Protein AF-A0A359CMW8-F1 (afdb_monomer)

Sequence (130 aa):
NGKYVGNGAVKLENGSKIQIGENVAVQITNTDSGYDSIMYEKKNGEWESASTSGYKKPNTENVHGELLNDVYTFSEACEKYGLENSTLRKRIEYEKGKENPELVEGIDYRKSGSIWLITKTAMERLYGNK

Radius of gyration: 23.57 Å; Cα contacts (8 Å, |Δi|>4): 110; chains: 1; bounding box: 55×43×47 Å

Secondary structure (DSSP, 8-state):
-EEEEETTEEEEPTT------TT-------TTT----EEEE-TTS-EEEE--TT-----TTTHHHHHHHTEEEHHHHHHHTT--TTHHHHHHHHHTT-SS-SS-BTTTEEEETTEEEEEHHHHHHHHTT-

Solvent-accessible surface area (backbone atoms only — not comparable to full-atom values): 8476 Å² total; per-residue (Å²): 94,64,47,78,72,56,97,92,41,67,49,68,44,90,92,50,80,88,86,79,72,86,97,70,89,86,87,60,76,40,90,90,76,75,54,62,59,49,74,47,73,45,98,86,72,48,78,45,69,56,53,77,88,76,81,72,74,74,64,70,90,56,43,78,70,47,61,61,74,42,43,32,44,52,63,59,47,17,63,75,70,75,47,59,81,59,52,66,58,53,47,52,62,69,33,60,87,50,96,78,47,95,65,46,81,82,77,30,30,49,75,57,88,94,44,46,38,34,28,45,68,49,50,42,74,77,57,60,91,116

Structure (mmCIF, N/CA/C/O backbone):
data_AF-A0A359CMW8-F1
#
_entry.id   AF-A0A359CMW8-F1
#
loop_
_atom_site.group_PDB
_atom_site.id
_atom_site.type_symbol
_atom_site.label_atom_id
_atom_site.label_alt_id
_atom_site.label_comp_id
_atom_site.label_asym_id
_atom_site.label_entity_id
_atom_site.label_seq_id
_atom_site.pdbx_PDB_ins_code
_atom_site.Cartn_x
_atom_site.Cartn_y
_atom_site.Cartn_z
_atom_site.occupancy
_atom_site.B_iso_or_equiv
_atom_site.auth_seq_id
_atom_site.auth_comp_id
_atom_site.auth_asym_id
_atom_site.auth_atom_id
_atom_site.pdbx_PDB_model_num
ATOM 1 N N . ASN A 1 1 ? 34.281 -1.789 -25.064 1.00 60.03 1 ASN A N 1
ATOM 2 C CA . ASN A 1 1 ? 34.557 -0.402 -25.487 1.00 60.03 1 ASN A CA 1
ATOM 3 C C . ASN A 1 1 ? 33.232 0.316 -25.610 1.00 60.03 1 ASN A C 1
ATOM 5 O O . ASN A 1 1 ? 32.352 -0.156 -26.316 1.00 60.03 1 ASN A O 1
ATOM 9 N N . GLY A 1 2 ? 33.037 1.377 -24.835 1.00 72.00 2 GLY A N 1
ATOM 10 C CA . GLY A 1 2 ? 31.792 2.136 -24.833 1.00 72.00 2 GLY A CA 1
ATOM 11 C C . GLY A 1 2 ? 32.074 3.622 -24.955 1.00 72.00 2 GLY A C 1
ATOM 12 O O . GLY A 1 2 ? 33.133 4.091 -24.538 1.00 72.00 2 GLY A O 1
ATOM 13 N N . LYS A 1 3 ? 31.128 4.361 -25.525 1.00 83.81 3 LYS A N 1
ATOM 14 C CA . LYS A 1 3 ? 31.180 5.817 -25.626 1.00 83.81 3 LYS A CA 1
ATOM 15 C C . LYS A 1 3 ? 30.224 6.417 -24.604 1.00 83.81 3 LYS A C 1
ATOM 17 O O . LYS A 1 3 ? 29.055 6.039 -24.558 1.00 83.81 3 LYS A O 1
ATOM 22 N N . TYR A 1 4 ? 30.705 7.356 -23.796 1.00 82.81 4 TYR A N 1
ATOM 23 C CA . TYR A 1 4 ? 29.838 8.145 -22.924 1.00 82.81 4 TYR A CA 1
ATOM 24 C C . TYR A 1 4 ? 28.870 8.986 -23.768 1.00 82.81 4 TYR A C 1
ATOM 26 O O . TYR A 1 4 ? 29.295 9.630 -24.731 1.00 82.81 4 TYR A O 1
ATOM 34 N N . VAL A 1 5 ? 27.580 8.963 -23.426 1.00 87.19 5 VAL A N 1
ATOM 35 C CA . VAL A 1 5 ? 26.515 9.636 -24.197 1.00 87.19 5 VAL A CA 1
ATOM 36 C C . VAL A 1 5 ? 25.764 10.711 -23.403 1.00 87.19 5 VAL A C 1
ATOM 38 O O . VAL A 1 5 ? 24.773 11.242 -23.893 1.00 87.19 5 VAL A O 1
ATOM 41 N N . GLY A 1 6 ? 26.254 11.089 -22.218 1.00 74.75 6 GLY A N 1
ATOM 42 C CA . GLY A 1 6 ? 25.594 12.068 -21.346 1.00 74.75 6 GLY A CA 1
ATOM 43 C C . GLY A 1 6 ? 24.636 11.422 -20.342 1.00 74.75 6 GLY A C 1
ATOM 44 O O . GLY A 1 6 ? 24.372 10.225 -20.413 1.00 74.75 6 GLY A O 1
ATOM 45 N N . ASN A 1 7 ? 24.144 12.208 -19.376 1.00 76.94 7 ASN A N 1
ATOM 46 C CA . ASN A 1 7 ? 23.211 11.771 -18.322 1.00 76.94 7 ASN A CA 1
ATOM 47 C C . ASN A 1 7 ? 23.648 10.506 -17.555 1.00 76.94 7 ASN A C 1
ATOM 49 O O . ASN A 1 7 ? 22.816 9.690 -17.174 1.00 76.94 7 ASN A O 1
ATOM 53 N N . GLY A 1 8 ? 24.957 10.310 -17.359 1.00 73.38 8 GLY A N 1
ATOM 54 C CA . GLY A 1 8 ? 25.471 9.116 -16.678 1.00 73.38 8 GLY A CA 1
ATOM 55 C C . GLY A 1 8 ? 25.370 7.821 -17.495 1.00 73.38 8 GLY A C 1
ATOM 56 O O . GLY A 1 8 ? 25.608 6.749 -16.949 1.00 73.38 8 GLY A O 1
ATOM 57 N N . ALA A 1 9 ? 25.050 7.893 -18.791 1.00 73.88 9 ALA A N 1
ATOM 58 C CA . ALA A 1 9 ? 24.877 6.726 -19.650 1.00 73.88 9 ALA A CA 1
ATOM 59 C C . ALA A 1 9 ? 26.093 6.465 -20.556 1.00 73.88 9 ALA A C 1
ATOM 61 O O . ALA A 1 9 ? 26.764 7.380 -21.050 1.00 73.88 9 ALA A O 1
ATOM 62 N N . VAL A 1 10 ? 26.349 5.182 -20.824 1.00 82.31 10 VAL A N 1
ATOM 63 C CA . VAL A 1 10 ? 27.392 4.708 -21.743 1.00 82.31 10 VAL A CA 1
ATOM 64 C C . VAL A 1 10 ? 26.750 3.823 -22.805 1.00 82.31 10 VAL A C 1
ATOM 66 O O . VAL A 1 10 ? 26.089 2.838 -22.488 1.00 82.31 10 VAL A O 1
ATOM 69 N N . LYS A 1 11 ? 26.976 4.151 -24.080 1.00 82.44 11 LYS A N 1
ATOM 70 C CA . LYS A 1 11 ? 26.595 3.298 -25.208 1.00 82.44 11 LYS A CA 1
ATOM 71 C C . LYS A 1 11 ? 27.713 2.300 -25.481 1.00 82.44 11 LYS A C 1
ATOM 73 O O . LYS A 1 11 ? 28.843 2.705 -25.747 1.00 82.44 11 LYS A O 1
ATOM 78 N N . LEU A 1 12 ? 27.400 1.011 -25.435 1.00 82.06 12 LEU A N 1
ATOM 79 C CA . LEU A 1 12 ? 28.363 -0.057 -25.697 1.00 82.06 12 LEU A CA 1
ATOM 80 C C . LEU A 1 12 ? 28.414 -0.405 -27.186 1.00 82.06 12 LEU A C 1
ATOM 82 O O . LEU A 1 12 ? 27.389 -0.429 -27.867 1.00 82.06 12 LEU A O 1
ATOM 86 N N . GLU A 1 13 ? 29.616 -0.675 -27.690 1.00 85.69 13 GLU A N 1
ATOM 87 C CA . GLU A 1 13 ? 29.807 -1.254 -29.021 1.00 85.69 13 GLU A CA 1
ATOM 88 C C . GLU A 1 13 ? 29.481 -2.751 -29.005 1.00 85.69 13 GLU A C 1
ATOM 90 O O . GLU A 1 13 ? 29.576 -3.404 -27.959 1.00 85.69 13 GLU A O 1
ATOM 95 N N . ASN A 1 14 ? 29.138 -3.305 -30.171 1.00 77.38 14 ASN A N 1
ATOM 96 C CA . ASN A 1 14 ? 28.875 -4.735 -30.311 1.00 77.38 14 ASN A CA 1
ATOM 97 C C . ASN A 1 14 ? 30.074 -5.570 -29.815 1.00 77.38 14 ASN A C 1
ATOM 99 O O . ASN A 1 14 ? 31.226 -5.234 -30.083 1.00 77.38 14 ASN A O 1
ATOM 103 N N . GLY A 1 15 ? 29.801 -6.644 -29.073 1.00 73.81 15 GLY A N 1
ATOM 104 C CA . GLY A 1 15 ? 30.830 -7.498 -28.468 1.00 73.81 15 GLY A CA 1
ATOM 105 C C . GLY A 1 15 ? 31.505 -6.923 -27.215 1.00 73.81 15 GLY A C 1
ATOM 106 O O . GLY A 1 15 ? 32.452 -7.520 -26.698 1.00 73.81 15 GLY A O 1
ATOM 107 N N . SER A 1 16 ? 31.041 -5.783 -26.697 1.00 78.56 16 SER A N 1
ATOM 108 C CA . SER A 1 16 ? 31.532 -5.250 -25.422 1.00 78.56 16 SER A CA 1
ATOM 109 C C . SER A 1 16 ? 31.192 -6.162 -24.244 1.00 78.56 16 SER A C 1
ATOM 111 O O . SER A 1 16 ? 30.128 -6.769 -24.194 1.00 78.56 16 SER A O 1
ATOM 113 N N . LYS A 1 17 ? 32.095 -6.205 -23.260 1.00 75.06 17 LYS A N 1
ATOM 114 C CA . LYS A 1 17 ? 31.932 -6.952 -22.008 1.00 75.06 17 LYS A CA 1
ATOM 115 C C . LYS A 1 17 ? 31.791 -5.982 -20.837 1.00 75.06 17 LYS A C 1
ATOM 117 O O . LYS A 1 17 ? 32.512 -4.985 -20.788 1.00 75.06 17 LYS A O 1
ATOM 122 N N . ILE A 1 18 ? 30.892 -6.293 -19.907 1.00 79.06 18 ILE A N 1
ATOM 123 C CA . ILE A 1 18 ? 30.749 -5.604 -18.619 1.00 79.06 18 ILE A CA 1
ATOM 124 C C . ILE A 1 18 ? 31.208 -6.582 -17.538 1.00 79.06 18 ILE A C 1
ATOM 126 O O . ILE A 1 18 ? 30.733 -7.715 -17.497 1.00 79.06 18 ILE A O 1
ATOM 130 N N . GLN A 1 19 ? 32.141 -6.156 -16.689 1.00 76.12 19 GLN A N 1
ATOM 131 C CA . GLN A 1 19 ? 32.598 -6.926 -15.535 1.00 76.12 19 GLN A CA 1
ATOM 132 C C . GLN A 1 19 ? 32.097 -6.258 -14.259 1.00 76.12 19 GLN A C 1
ATOM 134 O O . GLN A 1 19 ? 32.103 -5.032 -14.154 1.00 76.12 19 GLN A O 1
ATOM 139 N N . ILE A 1 20 ? 31.658 -7.071 -13.305 1.00 78.94 20 ILE A N 1
ATOM 140 C CA . ILE A 1 20 ? 31.043 -6.617 -12.061 1.00 78.94 20 ILE A CA 1
ATOM 141 C C . ILE A 1 20 ? 31.787 -7.270 -10.896 1.00 78.94 20 ILE A C 1
ATOM 143 O O . ILE A 1 20 ? 32.258 -8.401 -11.021 1.00 78.94 20 ILE A O 1
ATOM 147 N N . GLY A 1 21 ? 31.961 -6.520 -9.808 1.00 71.12 21 GLY A N 1
ATOM 148 C CA . GLY A 1 21 ? 32.634 -6.990 -8.600 1.00 71.12 21 GLY A CA 1
ATOM 149 C C . GLY A 1 21 ? 31.773 -7.925 -7.749 1.00 71.12 21 GLY A C 1
ATOM 150 O O . GLY A 1 21 ? 30.632 -8.243 -8.083 1.00 71.12 21 GLY A O 1
ATOM 151 N N . GLU A 1 22 ? 32.330 -8.344 -6.618 1.00 77.50 22 GLU A N 1
ATOM 152 C CA . GLU A 1 22 ? 31.611 -9.135 -5.620 1.00 77.50 22 GLU A CA 1
ATOM 153 C C . GLU A 1 22 ? 30.523 -8.289 -4.929 1.00 77.50 22 GLU A C 1
ATOM 155 O O . GLU A 1 22 ? 30.702 -7.090 -4.718 1.00 77.50 22 GLU A O 1
ATOM 160 N N . ASN A 1 23 ? 29.400 -8.917 -4.558 1.00 66.88 23 ASN A N 1
ATOM 161 C CA . ASN A 1 23 ? 28.276 -8.296 -3.834 1.00 66.88 23 ASN A CA 1
ATOM 162 C C . ASN A 1 23 ? 27.551 -7.143 -4.562 1.00 66.88 23 ASN A C 1
ATOM 164 O O . ASN A 1 23 ? 27.092 -6.196 -3.926 1.00 66.88 23 ASN A O 1
ATOM 168 N N . VAL A 1 24 ? 27.400 -7.225 -5.886 1.00 64.50 24 VAL A N 1
ATOM 169 C CA . VAL A 1 24 ? 26.634 -6.248 -6.679 1.00 64.50 24 VAL A CA 1
ATOM 170 C C . VAL A 1 24 ? 25.347 -6.876 -7.218 1.00 64.50 24 VAL A C 1
ATOM 172 O O . VAL A 1 24 ? 25.378 -7.960 -7.798 1.00 64.50 24 VAL A O 1
ATOM 175 N N . ALA A 1 25 ? 24.221 -6.173 -7.072 1.00 57.38 25 ALA A N 1
ATOM 176 C CA . ALA A 1 25 ? 22.949 -6.525 -7.701 1.00 57.38 25 ALA A CA 1
ATOM 177 C C . ALA A 1 25 ? 22.767 -5.758 -9.020 1.00 57.38 25 ALA A C 1
ATOM 179 O O . ALA A 1 25 ? 23.094 -4.575 -9.106 1.00 57.38 25 ALA A O 1
ATOM 180 N N . VAL A 1 26 ? 22.234 -6.429 -10.044 1.00 67.62 26 VAL A N 1
ATOM 181 C CA . VAL A 1 26 ? 22.010 -5.852 -11.377 1.00 67.62 26 VAL A CA 1
ATOM 182 C C . VAL A 1 26 ? 20.548 -6.022 -11.757 1.00 67.62 26 VAL A C 1
ATOM 184 O O . VAL A 1 26 ? 20.049 -7.144 -11.793 1.00 67.62 26 VAL A O 1
ATOM 187 N N . GLN A 1 27 ? 19.886 -4.912 -12.077 1.00 63.44 27 GLN A N 1
ATOM 188 C CA . GLN A 1 27 ? 18.553 -4.894 -12.672 1.00 63.44 27 GLN A CA 1
ATOM 189 C C . GLN A 1 27 ? 18.662 -4.363 -14.102 1.00 63.44 27 GLN A C 1
ATOM 191 O O . GLN A 1 27 ? 19.314 -3.348 -14.348 1.00 63.44 27 GLN A O 1
ATOM 196 N N . ILE A 1 28 ? 18.037 -5.061 -15.047 1.00 69.12 28 ILE A N 1
ATOM 197 C CA . ILE A 1 28 ? 17.926 -4.633 -16.441 1.00 69.12 28 ILE A CA 1
ATOM 198 C C . ILE A 1 28 ? 16.440 -4.482 -16.723 1.00 69.12 28 ILE A C 1
ATOM 200 O O . ILE A 1 28 ? 15.731 -5.483 -16.727 1.00 69.12 28 ILE A O 1
ATOM 204 N N . THR A 1 29 ? 15.996 -3.250 -16.964 1.00 56.69 29 THR A N 1
ATOM 205 C CA . THR A 1 29 ? 14.587 -2.934 -17.216 1.00 56.69 29 THR A CA 1
ATOM 206 C C . THR A 1 29 ? 14.390 -2.458 -18.639 1.00 56.69 29 THR A C 1
ATOM 208 O O . THR A 1 29 ? 15.025 -1.502 -19.087 1.00 56.69 29 THR A O 1
ATOM 211 N N . ASN A 1 30 ? 13.486 -3.120 -19.357 1.00 57.84 30 ASN A N 1
ATOM 212 C CA . ASN A 1 30 ? 13.012 -2.636 -20.642 1.00 57.84 30 ASN A CA 1
ATOM 213 C C . ASN A 1 30 ? 11.838 -1.667 -20.416 1.00 57.84 30 ASN A C 1
ATOM 215 O O . ASN A 1 30 ? 10.744 -2.094 -20.046 1.00 57.84 30 ASN A O 1
ATOM 219 N N . THR A 1 31 ? 12.058 -0.371 -20.654 1.00 56.03 31 THR A N 1
ATOM 220 C CA . THR A 1 31 ? 11.062 0.693 -20.425 1.00 56.03 31 THR A CA 1
ATOM 221 C C . THR A 1 31 ? 9.830 0.600 -21.323 1.00 56.03 31 THR A C 1
ATOM 223 O O . THR A 1 31 ? 8.792 1.148 -20.964 1.00 56.03 31 THR A O 1
ATOM 226 N N . ASP A 1 32 ? 9.920 -0.108 -22.452 1.00 51.56 32 ASP A N 1
ATOM 227 C CA . ASP A 1 32 ? 8.840 -0.176 -23.443 1.00 51.56 32 ASP A CA 1
ATOM 228 C C . ASP A 1 32 ? 7.943 -1.405 -23.247 1.00 51.56 32 ASP A C 1
ATOM 230 O O . ASP A 1 32 ? 6.788 -1.410 -23.668 1.00 51.56 32 ASP A O 1
ATOM 234 N N . SER A 1 33 ? 8.461 -2.460 -22.609 1.00 51.38 33 SER A N 1
ATOM 235 C CA . SER A 1 33 ? 7.743 -3.732 -22.448 1.00 51.38 33 SER A CA 1
ATOM 236 C C . SER A 1 33 ? 7.517 -4.152 -20.993 1.00 51.38 33 SER A C 1
ATOM 238 O O . SER A 1 33 ? 6.710 -5.047 -20.745 1.00 51.38 33 SER A O 1
ATOM 240 N N . GLY A 1 34 ? 8.189 -3.509 -20.030 1.00 48.22 34 GLY A N 1
ATOM 241 C CA . GLY A 1 34 ? 8.064 -3.817 -18.602 1.00 48.22 34 GLY A CA 1
ATOM 242 C C . GLY A 1 34 ? 8.625 -5.185 -18.199 1.00 48.22 34 GLY A C 1
ATOM 243 O O . GLY A 1 34 ? 8.344 -5.651 -17.098 1.00 48.22 34 GLY A O 1
ATOM 244 N N . TYR A 1 35 ? 9.382 -5.848 -19.081 1.00 50.00 35 TYR A N 1
ATOM 245 C CA . TYR A 1 35 ? 10.028 -7.125 -18.784 1.00 50.00 35 TYR A CA 1
ATOM 246 C C . TYR A 1 35 ? 11.468 -6.903 -18.313 1.00 50.00 35 TYR A C 1
ATOM 248 O O . TYR A 1 35 ? 12.305 -6.381 -19.054 1.00 50.00 35 TYR A O 1
ATOM 256 N N . ASP A 1 36 ? 11.751 -7.362 -17.095 1.00 53.25 36 ASP A N 1
ATOM 257 C CA . ASP A 1 36 ? 13.097 -7.475 -16.539 1.00 53.25 36 ASP A CA 1
ATOM 258 C C . ASP A 1 36 ? 13.600 -8.900 -16.820 1.00 53.25 36 ASP A C 1
ATOM 260 O O . ASP A 1 36 ? 1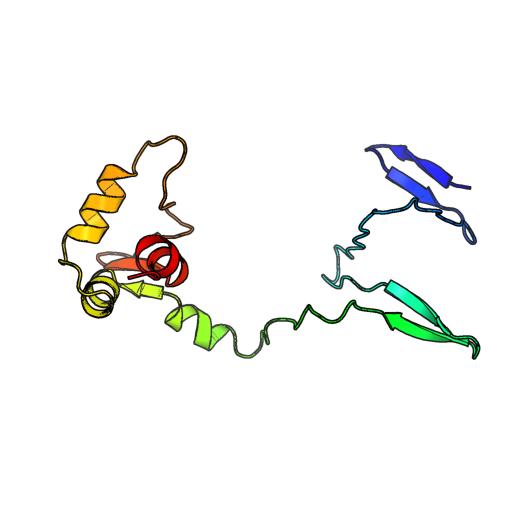3.238 -9.859 -16.135 1.00 53.25 36 ASP A O 1
ATOM 264 N N . SER A 1 37 ? 14.358 -9.101 -17.898 1.00 57.75 37 SER A N 1
ATOM 265 C CA . SER A 1 37 ? 14.863 -10.431 -18.271 1.00 57.75 37 SER A CA 1
ATOM 266 C C . SER A 1 37 ? 16.299 -10.348 -18.759 1.00 57.75 37 SER A C 1
ATOM 268 O O . SER A 1 37 ? 16.624 -9.528 -19.618 1.00 57.75 37 SER A O 1
ATOM 270 N N . ILE A 1 38 ? 17.159 -11.227 -18.241 1.00 63.16 38 ILE A N 1
ATOM 271 C CA . ILE A 1 38 ? 18.502 -11.421 -18.786 1.00 63.16 38 ILE A CA 1
ATOM 272 C C . ILE A 1 38 ? 18.401 -12.506 -19.855 1.00 63.16 38 ILE A C 1
ATOM 274 O O . ILE A 1 38 ? 18.183 -13.675 -19.538 1.00 63.16 38 ILE A O 1
ATOM 278 N N . MET A 1 39 ? 18.543 -12.116 -21.120 1.00 60.12 39 MET A N 1
ATOM 279 C CA . MET A 1 39 ? 18.669 -13.057 -22.235 1.00 60.12 39 MET A CA 1
ATOM 280 C C . MET A 1 39 ? 20.120 -13.533 -22.328 1.00 60.12 39 MET A C 1
ATOM 282 O O . MET A 1 39 ? 21.040 -12.714 -22.313 1.00 60.12 39 MET A O 1
ATOM 286 N N . TYR A 1 40 ? 20.333 -14.837 -22.457 1.00 63.84 40 TYR A N 1
ATOM 287 C CA . TYR A 1 40 ? 21.635 -15.425 -22.748 1.00 63.84 40 TYR A CA 1
ATOM 288 C C . TYR A 1 40 ? 21.518 -16.488 -23.839 1.00 63.84 40 TYR A C 1
ATOM 290 O O . TYR A 1 40 ? 20.492 -17.146 -23.998 1.00 63.84 40 TYR A O 1
ATOM 298 N N . GLU A 1 41 ? 22.589 -16.648 -24.606 1.00 52.28 41 GLU A N 1
ATOM 299 C CA . GLU A 1 41 ? 22.702 -17.691 -25.619 1.00 52.28 41 GLU A CA 1
ATOM 300 C C . GLU A 1 41 ? 23.281 -18.961 -24.979 1.00 52.28 41 GLU A C 1
ATOM 302 O O . GLU A 1 41 ? 24.303 -18.936 -24.283 1.00 52.28 41 GLU A O 1
ATOM 307 N N . LYS A 1 42 ? 22.606 -20.088 -25.189 1.00 66.19 42 LYS A N 1
ATOM 308 C CA . LYS A 1 42 ? 23.059 -21.417 -24.782 1.00 66.19 42 LYS A CA 1
ATOM 309 C C . LYS A 1 42 ? 24.207 -21.892 -25.671 1.00 66.19 42 LYS A C 1
ATOM 311 O O . LYS A 1 42 ? 24.393 -21.450 -26.797 1.00 66.19 42 LYS A O 1
ATOM 316 N N . LYS A 1 43 ? 24.929 -22.919 -25.207 1.00 69.69 43 LYS A N 1
ATOM 317 C CA . LYS A 1 43 ? 26.004 -23.573 -25.983 1.00 69.69 43 LYS A CA 1
ATOM 318 C C . LYS A 1 43 ? 25.548 -24.157 -27.330 1.00 69.69 43 LYS A C 1
ATOM 320 O O . LYS A 1 43 ? 26.393 -24.396 -28.183 1.00 69.69 43 LYS A O 1
ATOM 325 N N . ASN A 1 44 ? 24.254 -24.421 -27.504 1.00 70.31 44 ASN A N 1
ATOM 326 C CA . ASN A 1 44 ? 23.663 -24.911 -28.752 1.00 70.31 44 ASN A CA 1
ATOM 327 C C . ASN A 1 44 ? 23.174 -23.780 -29.683 1.00 70.31 44 ASN A C 1
ATOM 329 O O . ASN A 1 44 ? 22.578 -24.083 -30.711 1.00 70.31 44 ASN A O 1
ATOM 333 N N . GLY A 1 45 ? 23.413 -22.508 -29.338 1.00 67.50 45 GLY A N 1
ATOM 334 C CA . GLY A 1 45 ? 22.981 -21.345 -30.122 1.00 67.50 45 GLY A CA 1
ATOM 335 C C . GLY A 1 45 ? 21.520 -20.936 -29.908 1.00 67.50 45 GLY A C 1
ATOM 336 O O . GLY A 1 45 ? 21.029 -20.021 -30.564 1.00 67.50 45 GLY A O 1
ATOM 337 N N . GLU A 1 46 ? 20.795 -21.602 -29.005 1.00 58.50 46 GLU A N 1
ATOM 338 C CA . GLU A 1 46 ? 19.434 -21.204 -28.643 1.00 58.50 46 GLU A CA 1
ATOM 339 C C . GLU A 1 46 ? 19.450 -20.071 -27.615 1.00 58.50 46 GLU A C 1
ATOM 341 O O . GLU A 1 46 ? 20.254 -20.061 -26.682 1.00 58.50 46 GLU A O 1
ATOM 346 N N . TRP A 1 47 ? 18.514 -19.136 -27.741 1.00 59.69 47 TRP A N 1
ATOM 347 C CA . TRP A 1 47 ? 18.331 -18.061 -26.771 1.00 59.69 47 TRP A CA 1
ATOM 348 C C . TRP A 1 47 ? 17.455 -18.526 -25.605 1.00 59.69 47 TRP A C 1
ATOM 350 O O . TRP A 1 47 ? 16.392 -19.109 -25.812 1.00 59.69 47 TRP A O 1
ATOM 360 N N . GLU A 1 48 ? 17.873 -18.235 -24.376 1.00 54.09 48 GLU A N 1
ATOM 361 C CA . GLU A 1 48 ? 17.104 -18.484 -23.156 1.00 54.09 48 GLU A CA 1
ATOM 362 C C . GLU A 1 48 ? 17.103 -17.243 -22.263 1.00 54.09 48 GLU A C 1
ATOM 364 O O . GLU A 1 48 ? 18.060 -16.473 -22.222 1.00 54.09 48 GLU A O 1
ATOM 369 N N . SER A 1 49 ? 16.005 -17.033 -21.544 1.00 57.19 49 SER A N 1
ATOM 370 C CA . SER A 1 49 ? 15.905 -15.992 -20.529 1.00 57.19 49 SER A CA 1
ATOM 371 C C . SER A 1 49 ? 16.126 -16.588 -19.140 1.00 57.19 49 SER A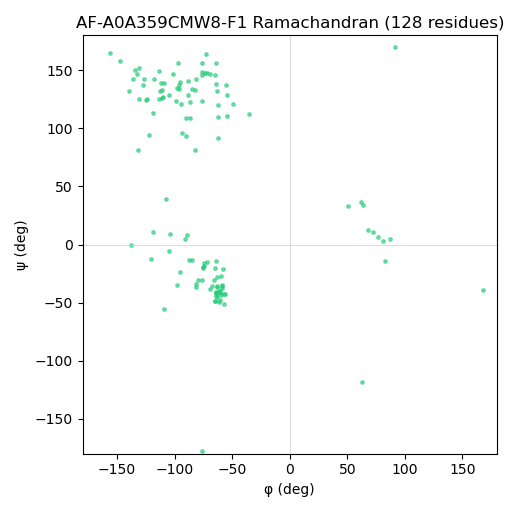 C 1
ATOM 373 O O . SER A 1 49 ? 15.352 -17.447 -18.715 1.00 57.19 49 SER A O 1
ATOM 375 N N . ALA A 1 50 ? 17.101 -16.075 -18.391 1.00 57.28 50 ALA A N 1
ATOM 376 C CA . ALA A 1 50 ? 17.108 -16.201 -16.937 1.00 57.28 50 ALA A CA 1
ATOM 377 C C . ALA A 1 50 ? 16.374 -14.986 -16.371 1.00 57.28 50 ALA A C 1
ATOM 379 O O . ALA A 1 50 ? 16.958 -13.926 -16.146 1.00 57.28 50 ALA A O 1
ATOM 380 N N . SER A 1 51 ? 15.075 -15.136 -16.128 1.00 55.38 51 SER A N 1
ATOM 381 C CA . SER A 1 51 ? 14.446 -14.372 -15.057 1.00 55.38 51 SER A CA 1
ATOM 382 C C . SER A 1 51 ? 14.853 -15.048 -13.753 1.00 55.38 51 SER A C 1
ATOM 384 O O . SER A 1 51 ? 14.595 -16.245 -13.591 1.00 55.38 51 SER A O 1
ATOM 386 N N . THR A 1 52 ? 15.471 -14.334 -12.814 1.00 46.53 52 THR A N 1
ATOM 387 C CA . THR A 1 52 ? 15.492 -14.806 -11.429 1.00 46.53 52 THR A CA 1
ATOM 388 C C . THR A 1 52 ? 14.042 -15.047 -11.025 1.00 46.53 52 THR A C 1
ATOM 390 O O . THR A 1 52 ? 13.227 -14.130 -10.964 1.00 46.53 52 THR A O 1
ATOM 393 N N . SER A 1 53 ? 13.714 -16.327 -10.857 1.00 50.59 53 SER A N 1
ATOM 394 C CA . SER A 1 53 ? 12.465 -16.834 -10.308 1.00 50.59 53 SER A CA 1
ATOM 395 C C . SER A 1 53 ? 11.958 -15.910 -9.197 1.00 50.59 53 SER A C 1
ATOM 397 O O . SER A 1 53 ? 12.579 -15.824 -8.141 1.00 50.59 53 SER A O 1
ATOM 399 N N . GLY A 1 54 ? 10.839 -15.220 -9.431 1.00 43.81 54 GLY A N 1
ATOM 400 C CA . GLY A 1 54 ? 10.202 -14.391 -8.407 1.00 43.81 54 GLY A CA 1
ATOM 401 C C . GLY A 1 54 ? 9.111 -13.459 -8.922 1.00 43.81 54 GLY A C 1
ATOM 402 O O . GLY A 1 54 ? 8.065 -13.348 -8.288 1.00 43.81 54 GLY A O 1
ATOM 403 N N . TYR A 1 55 ? 9.283 -12.852 -10.097 1.00 42.12 55 TYR A N 1
ATOM 404 C CA . TYR A 1 55 ? 8.240 -11.996 -10.665 1.00 42.12 55 TYR A CA 1
ATOM 405 C C . TYR A 1 55 ? 7.179 -12.834 -11.380 1.00 42.12 55 TYR A C 1
ATOM 407 O O . TYR A 1 55 ? 7.159 -12.976 -12.601 1.00 42.12 55 TYR A O 1
ATOM 415 N N . LYS A 1 56 ? 6.247 -13.382 -10.593 1.00 45.72 56 LYS A N 1
ATOM 416 C CA . LYS A 1 56 ? 4.906 -13.670 -11.102 1.00 45.72 56 LYS A CA 1
ATOM 417 C C . LYS A 1 56 ? 4.309 -12.326 -11.506 1.00 45.72 56 LYS A C 1
ATOM 419 O O . LYS A 1 56 ? 4.004 -11.514 -10.635 1.00 45.72 56 LYS A O 1
ATOM 424 N N . LYS A 1 57 ? 4.146 -12.078 -12.807 1.00 45.09 57 LYS A N 1
ATOM 425 C CA . LYS A 1 57 ? 3.251 -11.015 -13.276 1.00 45.09 57 LYS A CA 1
ATOM 426 C C . LYS A 1 57 ? 1.917 -11.227 -12.537 1.00 45.09 57 LYS A C 1
ATOM 428 O O . LYS A 1 57 ? 1.387 -12.339 -12.639 1.00 45.09 57 LYS A O 1
ATOM 433 N N . PRO A 1 58 ? 1.399 -10.258 -11.755 1.00 46.84 58 PRO A N 1
ATOM 434 C CA . PRO A 1 58 ? 0.051 -10.384 -11.227 1.00 46.84 58 PRO A CA 1
ATOM 435 C C . PRO A 1 58 ? -0.843 -10.631 -12.435 1.00 46.84 58 PRO A C 1
ATOM 437 O O . PRO A 1 58 ? -0.702 -9.950 -13.452 1.00 46.84 58 PRO A O 1
ATOM 440 N N . ASN A 1 59 ? -1.659 -11.675 -12.375 1.00 48.16 59 ASN A N 1
ATOM 441 C CA . ASN A 1 59 ? -2.494 -12.088 -13.487 1.00 48.16 59 ASN A CA 1
ATOM 442 C C . ASN A 1 59 ? -3.488 -10.959 -13.810 1.00 48.16 59 ASN A C 1
ATOM 444 O O . ASN A 1 59 ? -4.553 -10.880 -13.206 1.00 48.16 59 ASN A O 1
ATOM 448 N N . THR A 1 60 ? -3.122 -10.058 -14.727 1.00 54.31 60 THR A N 1
ATOM 449 C CA . THR A 1 60 ? -3.858 -8.817 -15.017 1.00 54.31 60 THR A CA 1
ATOM 450 C C . THR A 1 60 ? -5.256 -9.059 -15.576 1.00 54.31 60 THR A C 1
ATOM 452 O O . THR A 1 60 ? -6.074 -8.148 -15.545 1.00 54.31 60 THR A O 1
ATOM 455 N N . GLU A 1 61 ? -5.561 -10.282 -16.017 1.00 53.59 61 GLU A N 1
ATOM 456 C CA . GLU A 1 61 ? -6.901 -10.668 -16.472 1.00 53.59 61 GLU A CA 1
ATOM 457 C C . GLU A 1 61 ? -7.894 -10.879 -15.311 1.00 53.59 61 GLU A C 1
ATOM 459 O O . GLU A 1 61 ? -9.095 -10.746 -15.519 1.00 53.59 61 GLU A O 1
ATOM 464 N N . ASN A 1 62 ? -7.417 -11.102 -14.074 1.00 51.06 62 ASN A N 1
ATOM 465 C CA . ASN A 1 62 ? -8.256 -11.187 -12.863 1.00 51.06 62 ASN A CA 1
ATOM 466 C C . ASN A 1 62 ? -8.184 -9.937 -11.959 1.00 51.06 62 ASN A C 1
ATOM 468 O O . ASN A 1 62 ? -8.954 -9.817 -11.006 1.00 51.06 62 ASN A O 1
ATOM 472 N N . VAL A 1 63 ? -7.317 -8.967 -12.274 1.00 52.03 63 VAL A N 1
ATOM 473 C CA . VAL A 1 63 ? -7.085 -7.771 -11.436 1.00 52.03 63 VAL A CA 1
ATOM 474 C C . VAL A 1 63 ? -8.337 -6.896 -11.296 1.00 52.03 63 VAL A C 1
ATOM 476 O O . VAL A 1 63 ? -8.525 -6.251 -10.269 1.00 52.03 63 VAL A O 1
ATOM 479 N N . HIS A 1 64 ? -9.250 -6.899 -12.271 1.00 52.19 64 HIS A N 1
ATOM 480 C CA . HIS A 1 64 ? -10.476 -6.100 -12.165 1.00 52.19 64 HIS A CA 1
ATOM 481 C C . HIS A 1 64 ? -11.419 -6.553 -11.042 1.00 52.19 64 HIS A C 1
ATOM 483 O O . HIS A 1 64 ? -12.102 -5.707 -10.468 1.00 52.19 64 HIS A O 1
ATOM 489 N N . GLY A 1 65 ? -11.437 -7.844 -10.694 1.00 52.56 65 GLY A N 1
ATOM 490 C CA . GLY A 1 65 ? -12.239 -8.350 -9.576 1.00 52.56 65 GLY A CA 1
ATOM 491 C C . GLY A 1 65 ? -11.595 -8.107 -8.209 1.00 52.56 65 GLY A C 1
ATOM 492 O O . GLY A 1 65 ? -12.300 -7.918 -7.221 1.00 52.56 65 GLY A O 1
ATOM 493 N N . GLU A 1 66 ? -10.264 -8.078 -8.143 1.00 63.53 66 GLU A N 1
ATOM 494 C CA . GLU A 1 66 ? -9.517 -7.954 -6.884 1.00 63.53 66 GLU A CA 1
ATOM 495 C C . GLU A 1 66 ? -9.425 -6.502 -6.391 1.00 63.53 66 GLU A C 1
ATOM 497 O O . GLU A 1 66 ? -9.553 -6.259 -5.194 1.00 63.53 66 GLU A O 1
ATOM 502 N N . LEU A 1 67 ? -9.349 -5.520 -7.299 1.00 74.75 67 LEU A N 1
ATOM 503 C CA . LEU A 1 67 ? -9.197 -4.103 -6.931 1.00 74.75 67 LEU A CA 1
ATOM 504 C C . LEU A 1 67 ? -10.325 -3.557 -6.042 1.00 74.75 67 LEU A C 1
ATOM 506 O O . LEU A 1 67 ? -10.073 -2.715 -5.183 1.00 74.75 67 LEU A O 1
ATOM 510 N N . LEU A 1 68 ? -11.567 -4.013 -6.242 1.00 81.00 68 LEU A N 1
ATOM 511 C CA . LEU A 1 68 ? -12.692 -3.612 -5.390 1.00 81.00 68 LEU A CA 1
ATOM 512 C C . LEU A 1 68 ? -12.673 -4.324 -4.032 1.00 81.00 68 LEU A C 1
ATOM 514 O O . LEU A 1 68 ? -13.099 -3.736 -3.045 1.00 81.00 68 LEU A O 1
ATOM 518 N N . ASN A 1 69 ? -12.152 -5.553 -3.968 1.00 84.94 69 ASN A N 1
ATOM 519 C CA . ASN A 1 69 ? -12.028 -6.314 -2.720 1.00 84.94 69 ASN A CA 1
ATOM 520 C C . ASN A 1 69 ? -10.894 -5.794 -1.819 1.00 84.94 69 ASN A C 1
ATOM 522 O O . ASN A 1 69 ? -10.881 -6.067 -0.617 1.00 84.94 69 ASN A O 1
ATOM 526 N N . ASP A 1 70 ? -9.960 -5.033 -2.389 1.00 90.12 70 ASP A N 1
ATOM 527 C CA . ASP A 1 70 ? -8.839 -4.420 -1.675 1.00 90.12 70 ASP A CA 1
ATOM 528 C C . ASP A 1 70 ? -9.159 -3.026 -1.113 1.00 90.12 70 ASP A C 1
ATOM 530 O O . ASP A 1 70 ? -8.277 -2.340 -0.585 1.00 90.12 70 ASP A O 1
ATOM 534 N N . VAL A 1 71 ? -10.422 -2.601 -1.178 1.00 93.81 71 VAL A N 1
ATOM 535 C CA . VAL A 1 71 ? -10.907 -1.348 -0.597 1.00 93.81 71 VAL A CA 1
ATOM 536 C C . VAL A 1 71 ? -12.112 -1.628 0.290 1.00 93.81 71 VAL A C 1
ATOM 538 O O . VAL A 1 71 ? -13.018 -2.365 -0.080 1.00 93.81 71 VAL A O 1
ATOM 541 N N . TYR A 1 72 ? -12.144 -0.985 1.451 1.00 95.75 72 TYR A N 1
ATOM 542 C CA . TYR A 1 72 ? -13.296 -0.969 2.341 1.00 95.75 72 TYR A CA 1
ATOM 543 C C . TYR A 1 72 ? -13.867 0.439 2.426 1.00 95.75 72 TYR A C 1
ATOM 545 O O . TYR A 1 72 ? -13.137 1.436 2.394 1.00 95.75 72 TYR A O 1
ATOM 553 N N . THR A 1 73 ? -15.170 0.542 2.636 1.00 97.06 73 THR A N 1
ATOM 554 C CA . THR A 1 73 ? -15.728 1.712 3.307 1.00 97.06 73 THR A CA 1
ATOM 555 C C . THR A 1 73 ? -15.210 1.781 4.745 1.00 97.06 73 THR A C 1
ATOM 557 O O . THR A 1 73 ? -14.833 0.772 5.341 1.00 97.06 73 THR A O 1
ATOM 560 N N . PHE A 1 74 ? -15.199 2.970 5.348 1.00 96.88 74 PHE A N 1
ATOM 561 C CA . PHE A 1 74 ? -14.786 3.087 6.754 1.00 96.88 74 PHE A CA 1
ATOM 562 C C . PHE A 1 74 ? -15.651 2.244 7.689 1.00 96.88 74 PHE A C 1
ATOM 564 O O . PHE A 1 74 ? -15.122 1.695 8.645 1.00 96.88 74 PHE A O 1
ATOM 571 N N . SER A 1 75 ? -16.950 2.122 7.412 1.00 96.38 75 SER A N 1
ATOM 572 C CA . SER A 1 75 ? -17.849 1.291 8.215 1.00 96.38 75 SER A CA 1
ATOM 573 C C . SER A 1 75 ? -17.471 -0.188 8.128 1.00 96.38 75 SER A C 1
ATOM 575 O O . SER A 1 75 ? -17.270 -0.810 9.165 1.00 96.38 75 SER A O 1
ATOM 577 N N . GLU A 1 76 ? -17.250 -0.717 6.920 1.00 96.25 76 GLU A N 1
ATOM 578 C CA . GLU A 1 76 ? -16.789 -2.103 6.727 1.00 96.25 76 GLU A CA 1
ATOM 579 C C . GLU A 1 76 ? -15.432 -2.354 7.399 1.00 96.25 76 GLU A C 1
ATOM 581 O O . GLU A 1 76 ? -15.229 -3.378 8.048 1.00 96.25 76 GLU A O 1
ATOM 586 N N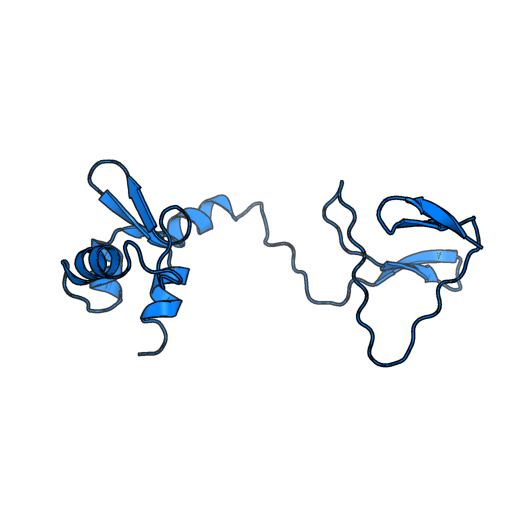 . ALA A 1 77 ? -14.500 -1.405 7.282 1.00 96.50 77 ALA A N 1
ATOM 587 C CA . ALA A 1 77 ? -13.198 -1.489 7.933 1.00 96.50 77 ALA A CA 1
ATOM 588 C C . ALA A 1 77 ? -13.325 -1.473 9.466 1.00 96.50 77 ALA A C 1
ATOM 590 O O . ALA A 1 77 ? -12.681 -2.270 10.147 1.00 96.50 77 ALA A O 1
ATOM 591 N N . CYS A 1 78 ? -14.162 -0.598 10.024 1.00 96.25 78 CYS A N 1
ATOM 592 C CA . CYS A 1 78 ? -14.390 -0.536 11.463 1.00 96.25 78 CYS A CA 1
ATOM 593 C C . CYS A 1 78 ? -15.014 -1.831 11.991 1.00 96.25 78 CYS A C 1
ATOM 595 O O . CYS A 1 78 ? -14.525 -2.370 12.980 1.00 96.25 78 CYS A O 1
ATOM 597 N N . GLU A 1 79 ? -16.023 -2.374 11.312 1.00 96.12 79 GLU A N 1
ATOM 598 C CA . GLU A 1 79 ? -16.637 -3.654 11.682 1.00 96.12 79 GLU A CA 1
ATOM 599 C C . GLU A 1 79 ? -15.626 -4.802 11.630 1.00 96.12 79 GLU A C 1
ATOM 601 O O . GLU A 1 79 ? -15.490 -5.559 12.592 1.00 96.12 79 GLU A O 1
ATOM 606 N N . LYS A 1 80 ? -14.857 -4.894 10.539 1.00 94.81 80 LYS A N 1
ATOM 607 C CA . LYS A 1 80 ? -13.887 -5.972 10.325 1.00 94.81 80 LYS A CA 1
ATOM 608 C C . LYS A 1 80 ? -12.761 -5.993 11.360 1.00 94.81 80 LYS A C 1
ATOM 610 O O . LYS A 1 80 ? -12.312 -7.071 11.736 1.00 94.81 80 LYS A O 1
ATOM 615 N N . TYR A 1 81 ? -12.304 -4.825 11.802 1.00 94.62 81 TYR A N 1
ATOM 616 C CA . TYR A 1 81 ? -11.182 -4.691 12.739 1.00 94.62 81 TYR A CA 1
ATOM 617 C C . TYR A 1 81 ? -11.628 -4.362 14.176 1.00 94.62 81 TYR A C 1
ATOM 619 O O . TYR A 1 81 ? -10.788 -4.047 15.019 1.00 94.62 81 TYR A O 1
ATOM 627 N N . GLY A 1 82 ? -12.933 -4.419 14.474 1.00 95.12 82 GLY A N 1
ATOM 628 C CA . GLY A 1 82 ? -13.469 -4.161 15.816 1.00 95.12 82 GLY A CA 1
ATOM 629 C C . GLY A 1 82 ? -13.229 -2.732 16.319 1.00 95.12 82 GLY A C 1
ATOM 630 O O . GLY A 1 82 ? -12.994 -2.523 17.510 1.00 95.12 82 GLY A O 1
ATOM 631 N N . LEU A 1 83 ? -13.242 -1.750 15.417 1.00 95.56 83 LEU A N 1
ATOM 632 C CA . LEU A 1 83 ? -13.037 -0.334 15.720 1.00 95.56 83 LEU A CA 1
ATOM 633 C C . LEU A 1 83 ? -14.373 0.400 15.849 1.00 95.56 83 LEU A C 1
ATOM 635 O O . LEU A 1 83 ? -15.386 0.027 15.260 1.00 95.56 83 LEU A O 1
ATOM 639 N N . GLU A 1 84 ? -14.364 1.513 16.574 1.00 95.62 84 GLU A N 1
ATOM 640 C CA . GLU A 1 84 ? -15.517 2.407 16.627 1.00 95.62 84 GLU A CA 1
ATOM 641 C C . GLU A 1 84 ? -15.604 3.239 15.329 1.00 95.62 84 GLU A C 1
ATOM 643 O O . GLU A 1 84 ? -14.592 3.565 14.701 1.00 95.62 84 GLU A O 1
ATOM 648 N N . ASN A 1 85 ? -16.820 3.587 14.896 1.00 90.38 85 ASN A N 1
ATOM 649 C CA . ASN A 1 85 ? -17.070 4.233 13.600 1.00 90.38 85 ASN A CA 1
ATOM 650 C C . ASN A 1 85 ? -16.350 5.587 13.424 1.00 90.38 85 ASN A C 1
ATOM 652 O O . ASN A 1 85 ? -16.055 5.992 12.297 1.00 90.38 85 ASN A O 1
ATOM 656 N N . SER A 1 86 ? -16.051 6.309 14.509 1.00 93.75 86 SER A N 1
ATOM 657 C CA . SER A 1 86 ? -15.313 7.578 14.449 1.00 93.75 86 SER A CA 1
ATOM 658 C C . SER A 1 86 ? -13.789 7.412 14.440 1.00 93.75 86 SER A C 1
ATOM 660 O O . SER A 1 86 ? -13.090 8.378 14.120 1.00 93.75 86 SER A O 1
ATOM 662 N N . THR A 1 87 ? -13.254 6.223 14.749 1.00 95.31 87 THR A N 1
ATOM 663 C CA . THR A 1 87 ? -11.809 5.986 14.909 1.00 95.31 87 THR A CA 1
ATOM 664 C C . THR A 1 87 ? -11.015 6.378 13.665 1.00 95.31 87 THR A C 1
ATOM 666 O O . THR A 1 87 ? -10.066 7.155 13.771 1.00 95.31 87 THR A O 1
ATOM 669 N N . LEU A 1 88 ? -11.416 5.906 12.480 1.00 96.12 88 LEU A N 1
ATOM 670 C CA . LEU A 1 88 ? -10.693 6.190 11.234 1.00 96.12 88 LEU A CA 1
ATOM 671 C C . LEU A 1 88 ? -10.768 7.672 10.833 1.00 96.12 88 LEU A C 1
ATOM 673 O O . LEU A 1 88 ? -9.781 8.236 10.365 1.00 96.12 88 LEU A O 1
ATOM 677 N N . ARG A 1 89 ? -11.903 8.341 11.080 1.00 94.44 89 ARG A N 1
ATOM 678 C CA . ARG A 1 89 ? -12.041 9.787 10.819 1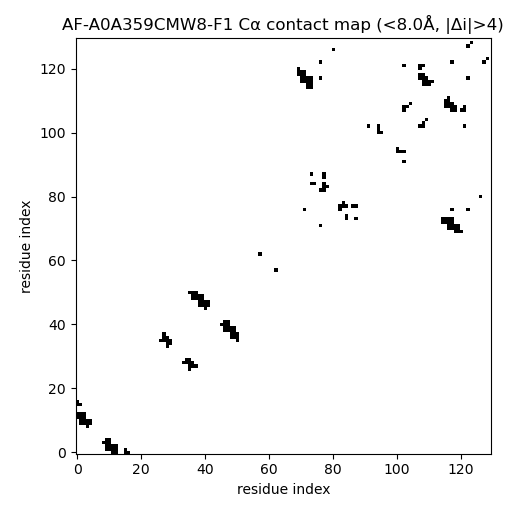.00 94.44 89 ARG A CA 1
ATOM 679 C C . ARG A 1 89 ? -11.126 10.613 11.717 1.00 94.44 89 ARG A C 1
ATOM 681 O O . ARG A 1 89 ? -10.372 11.439 11.214 1.00 94.44 89 ARG A O 1
ATOM 688 N N . LYS A 1 90 ? -11.136 10.331 13.023 1.00 95.56 90 LYS A N 1
ATOM 689 C CA . LYS A 1 90 ? -10.240 10.978 13.995 1.00 95.56 90 LYS A CA 1
ATOM 690 C C . LYS A 1 90 ? -8.776 10.741 13.648 1.00 95.56 90 LYS A C 1
ATOM 692 O O . LYS A 1 90 ? -7.954 11.637 13.807 1.00 95.56 90 LYS A O 1
ATOM 697 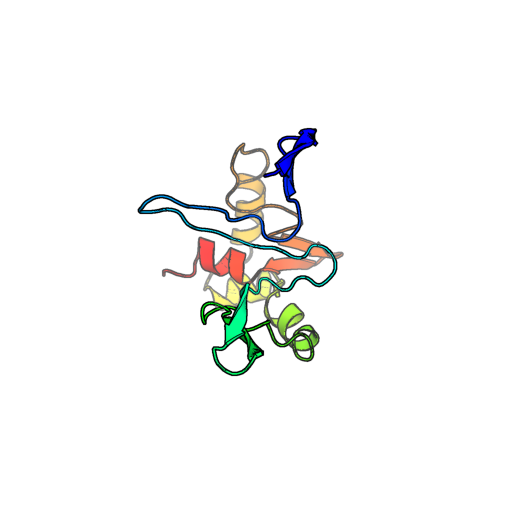N N . ARG A 1 91 ? -8.446 9.542 13.157 1.00 94.75 91 ARG A N 1
ATOM 698 C CA . ARG A 1 91 ? -7.088 9.221 12.723 1.00 94.75 91 ARG A CA 1
ATOM 699 C C . ARG A 1 91 ? -6.646 10.116 11.574 1.00 94.75 91 ARG A C 1
ATOM 701 O O . ARG A 1 91 ? -5.583 10.711 11.665 1.00 94.75 91 ARG A O 1
ATOM 708 N N . ILE A 1 92 ? -7.464 10.253 10.535 1.00 94.44 92 ILE A N 1
ATOM 709 C CA . ILE A 1 92 ? -7.154 11.123 9.392 1.00 94.44 92 ILE A CA 1
ATOM 710 C C . ILE A 1 92 ? -6.977 12.576 9.823 1.00 94.44 92 ILE A C 1
ATOM 712 O O . ILE A 1 92 ? -6.029 13.227 9.396 1.00 94.44 92 ILE A O 1
ATOM 716 N N . GLU A 1 93 ? -7.852 13.074 10.694 1.00 93.69 93 GLU A N 1
ATOM 717 C CA . GLU A 1 93 ? -7.727 14.424 11.249 1.00 93.69 93 GLU A CA 1
ATOM 718 C C . GLU A 1 93 ? -6.418 14.603 12.025 1.00 93.69 93 GLU A C 1
ATOM 720 O O . GLU A 1 93 ? -5.765 15.633 11.883 1.00 93.69 93 GLU A O 1
ATOM 725 N N . TYR A 1 94 ? -6.005 13.590 12.790 1.00 92.88 94 TYR A N 1
ATOM 726 C CA . TYR A 1 94 ? -4.750 13.593 13.539 1.00 92.88 94 TYR A CA 1
ATOM 727 C C . TYR A 1 94 ? -3.502 13.512 12.645 1.00 92.88 94 TYR A C 1
ATOM 729 O O . TYR A 1 94 ? -2.492 14.142 12.949 1.00 92.88 94 TYR A O 1
ATOM 737 N N . GLU A 1 95 ? -3.540 12.738 11.558 1.00 90.06 95 GLU A N 1
ATOM 738 C CA . GLU A 1 95 ? -2.421 12.616 10.609 1.00 90.06 95 GLU A CA 1
ATOM 739 C C . GLU A 1 95 ? -2.279 13.846 9.696 1.00 90.06 95 GLU A C 1
ATOM 741 O O . GLU A 1 95 ? -1.213 14.084 9.122 1.00 90.06 95 GLU A O 1
ATOM 746 N N . LYS A 1 96 ? -3.336 14.653 9.556 1.00 88.50 96 LYS A N 1
ATOM 747 C CA . LYS A 1 96 ? -3.362 15.788 8.635 1.00 88.50 96 LYS A CA 1
ATOM 748 C C . LYS A 1 96 ? -2.306 16.837 9.000 1.00 88.50 96 LYS A C 1
ATOM 750 O O . LYS A 1 96 ? -2.354 17.447 10.062 1.00 88.50 96 LYS A O 1
ATOM 755 N N . GLY A 1 97 ? -1.390 17.098 8.067 1.00 85.31 97 GLY A N 1
ATOM 756 C CA . GLY A 1 97 ? -0.349 18.121 8.215 1.00 85.31 97 GLY A CA 1
ATOM 757 C C . GLY A 1 97 ? 0.926 17.650 8.918 1.00 85.31 97 GLY A C 1
ATOM 758 O O . GLY A 1 97 ? 1.820 18.465 9.134 1.00 85.31 97 GLY A O 1
ATOM 759 N N . LYS A 1 98 ? 1.045 16.359 9.251 1.00 90.88 98 LYS A N 1
ATOM 760 C CA . LYS A 1 98 ? 2.330 15.789 9.668 1.00 90.88 98 LYS A CA 1
ATOM 761 C C . LYS A 1 98 ? 3.284 15.677 8.482 1.00 90.88 98 LYS A C 1
ATOM 763 O O . LYS A 1 98 ? 2.858 15.407 7.365 1.00 90.88 98 LYS A O 1
ATOM 768 N N . GLU A 1 99 ? 4.578 15.823 8.757 1.00 88.50 99 GLU A N 1
ATOM 769 C CA . GLU A 1 99 ? 5.646 15.654 7.764 1.00 88.50 99 GLU A CA 1
ATOM 770 C C . GLU A 1 99 ? 5.710 14.214 7.225 1.00 88.50 99 GLU A C 1
ATOM 772 O O . GLU A 1 99 ? 5.925 14.012 6.037 1.00 88.50 99 GLU A O 1
ATOM 777 N N . ASN A 1 100 ? 5.437 13.221 8.082 1.00 89.25 100 ASN A N 1
ATOM 778 C CA . ASN A 1 100 ? 5.413 11.798 7.737 1.00 89.25 100 ASN A CA 1
ATOM 779 C C . ASN A 1 100 ? 4.133 11.135 8.285 1.00 89.25 100 ASN A C 1
ATOM 781 O O . ASN A 1 100 ? 4.165 10.567 9.380 1.00 89.25 100 ASN A O 1
ATOM 785 N N . PRO A 1 101 ? 2.986 11.259 7.594 1.00 91.19 101 PRO A N 1
ATOM 786 C CA . PRO A 1 101 ? 1.726 10.681 8.051 1.00 91.19 101 PRO A CA 1
ATOM 787 C C . PRO A 1 101 ? 1.684 9.165 7.816 1.00 91.19 101 PRO A C 1
ATOM 789 O O . PRO A 1 101 ? 2.166 8.665 6.801 1.00 91.19 101 PRO A O 1
ATOM 792 N N . GLU A 1 102 ? 1.035 8.426 8.717 1.00 91.31 102 GLU A N 1
ATOM 793 C CA . GLU A 1 102 ? 0.813 6.976 8.532 1.00 91.31 102 GLU A CA 1
ATOM 794 C C . GLU A 1 102 ? -0.271 6.655 7.483 1.00 91.31 102 GLU A C 1
ATOM 796 O O . GLU A 1 102 ? -0.378 5.518 7.014 1.00 91.31 102 GLU A O 1
ATOM 801 N N . LEU A 1 103 ? -1.084 7.655 7.123 1.00 94.50 103 LEU A N 1
ATOM 802 C CA . LEU A 1 103 ? -2.128 7.575 6.105 1.00 94.50 103 LEU A CA 1
ATOM 803 C C . LEU A 1 103 ? -2.021 8.752 5.135 1.00 94.50 103 LEU A C 1
ATOM 805 O O . LEU A 1 103 ? -2.102 9.911 5.547 1.00 94.50 103 LEU A O 1
ATOM 809 N N . VAL A 1 104 ? -1.936 8.453 3.841 1.00 94.06 104 VAL A N 1
ATOM 810 C CA . VAL A 1 104 ? -1.833 9.446 2.765 1.00 94.06 104 VAL A CA 1
ATOM 811 C C . VAL A 1 104 ? -3.117 9.473 1.929 1.00 94.06 104 VAL A C 1
ATOM 813 O O . VAL A 1 104 ? -3.562 8.445 1.412 1.00 94.06 104 VAL A O 1
ATOM 816 N N . GLU A 1 105 ? -3.727 10.653 1.774 1.00 94.31 105 GLU A N 1
ATOM 817 C CA . GLU A 1 105 ? -4.917 10.824 0.926 1.00 94.31 105 GLU A CA 1
ATOM 818 C C . GLU A 1 105 ? -4.584 10.538 -0.548 1.00 94.31 105 GLU A C 1
ATOM 820 O O . GLU A 1 105 ? -3.535 10.932 -1.052 1.00 94.31 105 GLU A O 1
ATOM 825 N N . GLY A 1 106 ? -5.473 9.832 -1.246 1.00 91.56 106 GLY A N 1
ATOM 826 C CA . GLY A 1 106 ? -5.292 9.420 -2.641 1.00 91.56 106 GLY A CA 1
ATOM 827 C C . GLY A 1 106 ? -4.458 8.149 -2.829 1.00 91.56 106 GLY A C 1
ATOM 828 O O . GLY A 1 106 ? -4.516 7.560 -3.905 1.00 91.56 106 GLY A O 1
ATOM 829 N N . ILE A 1 107 ? -3.746 7.695 -1.791 1.00 92.50 107 ILE A N 1
ATOM 830 C CA . ILE A 1 107 ? -2.997 6.428 -1.783 1.00 92.50 107 ILE A CA 1
ATOM 831 C C . ILE A 1 107 ? -3.686 5.422 -0.859 1.00 92.50 107 ILE A C 1
ATOM 833 O O . ILE A 1 107 ? -4.056 4.329 -1.279 1.00 92.50 107 ILE A O 1
ATOM 837 N N . ASP A 1 108 ? -3.896 5.813 0.396 1.00 95.19 108 ASP A N 1
ATOM 838 C CA . ASP A 1 108 ? -4.416 4.934 1.442 1.00 95.19 108 ASP A CA 1
ATOM 839 C C . ASP A 1 108 ? -5.912 5.109 1.654 1.00 95.19 108 ASP A C 1
ATOM 841 O O . ASP A 1 108 ? -6.618 4.150 1.953 1.00 95.19 108 ASP A O 1
ATOM 845 N N . TYR A 1 109 ? -6.407 6.335 1.504 1.00 96.06 109 TYR A N 1
ATOM 846 C CA . TYR A 1 109 ? -7.812 6.652 1.695 1.00 96.06 109 TYR A CA 1
ATOM 847 C C . TYR A 1 109 ? -8.259 7.773 0.766 1.00 96.06 109 TYR A C 1
ATOM 849 O O . TYR A 1 109 ? -7.458 8.580 0.293 1.00 96.06 109 TYR A O 1
ATOM 857 N N . ARG A 1 110 ? -9.565 7.847 0.518 1.00 96.62 110 ARG A N 1
ATOM 858 C CA . ARG A 1 110 ? -10.191 8.989 -0.157 1.00 96.62 110 ARG A CA 1
ATOM 859 C C . ARG A 1 110 ? -11.663 9.090 0.202 1.00 96.62 110 ARG A C 1
ATOM 861 O O . ARG A 1 110 ? -12.282 8.119 0.643 1.00 96.62 110 ARG A O 1
ATOM 868 N N . LYS A 1 111 ? -12.257 10.245 -0.080 1.00 95.81 111 LYS A N 1
ATOM 869 C CA . LYS A 1 111 ? -13.709 10.419 -0.032 1.00 95.81 111 LYS A CA 1
ATOM 870 C C . LYS A 1 111 ? -14.322 10.243 -1.426 1.00 95.81 111 LYS A C 1
ATOM 872 O O . LYS A 1 111 ? -13.826 10.790 -2.407 1.00 95.81 111 LYS A O 1
ATOM 877 N N . SER A 1 112 ? -15.402 9.473 -1.516 1.00 94.94 112 SER A N 1
ATOM 878 C CA . SER A 1 112 ? -16.193 9.235 -2.726 1.00 94.94 112 SER A CA 1
ATOM 879 C C . SER A 1 112 ? -17.638 9.657 -2.460 1.00 94.94 112 SER A C 1
ATOM 881 O O . SER A 1 112 ? -18.422 8.909 -1.877 1.00 94.94 112 SER A O 1
ATOM 883 N N . GLY A 1 113 ? -17.985 10.893 -2.823 1.00 95.38 113 GLY A N 1
ATOM 884 C CA . GLY A 1 113 ? -19.265 11.489 -2.433 1.00 95.38 113 GLY A CA 1
ATOM 885 C C . GLY A 1 113 ? -19.380 11.622 -0.909 1.00 95.38 113 GLY A C 1
ATOM 886 O O . GLY A 1 113 ? -18.589 12.325 -0.277 1.00 95.38 113 GLY A O 1
ATOM 887 N N . SER A 1 114 ? -20.363 10.949 -0.308 1.00 94.06 114 SER A N 1
ATOM 888 C CA . SER A 1 114 ? -20.560 10.903 1.150 1.00 94.06 114 SER A CA 1
ATOM 889 C C . SER A 1 114 ? -19.775 9.784 1.846 1.00 94.06 114 SER A C 1
ATOM 891 O O . SER A 1 114 ? -19.639 9.814 3.071 1.00 94.06 114 SER A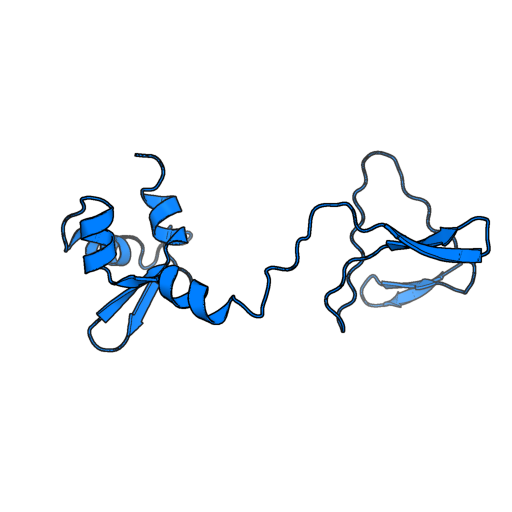 O 1
ATOM 893 N N . ILE A 1 115 ? -19.243 8.823 1.086 1.00 96.00 115 ILE A N 1
ATOM 894 C CA . ILE A 1 115 ? -18.611 7.614 1.614 1.00 96.00 115 ILE A CA 1
ATOM 895 C C . ILE A 1 115 ? -17.101 7.811 1.695 1.00 96.00 115 ILE A C 1
ATOM 897 O O . ILE A 1 115 ? -16.474 8.353 0.787 1.00 96.00 115 ILE A O 1
ATOM 901 N N . TRP A 1 116 ? -16.512 7.358 2.794 1.00 96.81 116 TRP A N 1
ATOM 902 C CA . TRP A 1 116 ? -15.066 7.294 2.955 1.00 96.81 116 TRP A CA 1
ATOM 903 C C . TRP A 1 116 ? -14.570 5.890 2.653 1.00 96.81 116 TRP A C 1
ATOM 905 O O . TRP A 1 116 ? -15.164 4.922 3.126 1.00 96.81 116 TRP A O 1
ATOM 915 N N . LEU A 1 117 ? -13.491 5.810 1.882 1.00 97.25 117 LEU A N 1
ATOM 916 C CA . LEU A 1 117 ? -12.863 4.573 1.441 1.00 97.25 117 LEU A CA 1
ATOM 917 C C . LEU A 1 117 ? -11.436 4.501 1.977 1.00 97.25 117 LEU A C 1
ATOM 919 O O . LEU A 1 117 ? -10.748 5.524 2.008 1.00 97.25 117 LEU A O 1
ATOM 923 N N . ILE A 1 118 ? -11.000 3.306 2.357 1.00 97.00 118 ILE A N 1
ATOM 924 C CA . ILE A 1 118 ? -9.643 2.997 2.810 1.00 97.00 118 ILE A CA 1
ATOM 925 C C . ILE A 1 118 ? -9.171 1.693 2.171 1.00 97.00 118 ILE A C 1
ATOM 927 O O . ILE A 1 118 ? -9.958 0.763 1.996 1.00 97.00 118 ILE A O 1
ATOM 931 N N . THR A 1 119 ? -7.895 1.614 1.8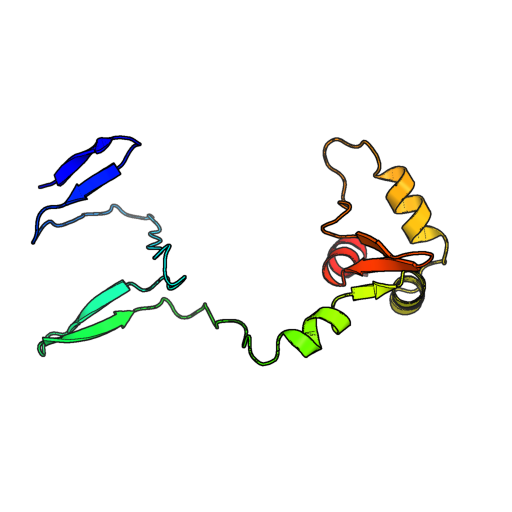08 1.00 96.12 119 THR A N 1
ATOM 932 C CA . THR A 1 119 ? -7.323 0.382 1.267 1.00 96.12 119 THR A CA 1
ATOM 933 C C . THR A 1 119 ? -7.132 -0.655 2.369 1.00 96.12 119 THR A C 1
ATOM 93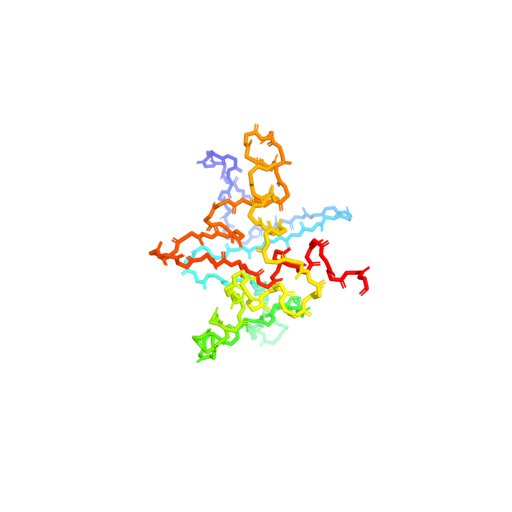5 O O . THR A 1 119 ? -6.822 -0.342 3.525 1.00 96.12 119 THR A O 1
ATOM 938 N N . LYS A 1 120 ? -7.276 -1.925 2.002 1.00 94.69 120 LYS A N 1
ATOM 939 C CA . LYS A 1 120 ? -6.972 -3.061 2.869 1.00 94.69 120 LYS A CA 1
ATOM 940 C C . LYS A 1 120 ? -5.527 -3.003 3.367 1.00 94.69 120 LYS A C 1
ATOM 942 O O . LYS A 1 120 ? -5.300 -3.161 4.561 1.00 94.69 120 LYS A O 1
ATOM 947 N N . THR A 1 121 ? -4.579 -2.669 2.492 1.00 92.88 121 THR A N 1
ATOM 948 C CA . THR A 1 121 ? -3.161 -2.501 2.842 1.00 92.88 121 THR A CA 1
ATOM 949 C C . THR A 1 121 ? -2.956 -1.451 3.934 1.00 92.88 121 THR A C 1
ATOM 951 O O . THR A 1 121 ? -2.195 -1.680 4.873 1.00 92.88 121 THR A O 1
ATOM 954 N N . ALA A 1 122 ? -3.649 -0.309 3.866 1.00 95.00 122 ALA A N 1
ATOM 955 C CA . ALA A 1 122 ? -3.561 0.712 4.906 1.00 95.00 122 ALA A CA 1
ATOM 956 C C . ALA A 1 122 ? -4.088 0.198 6.256 1.00 95.00 122 ALA A C 1
ATOM 958 O O . ALA A 1 122 ? -3.449 0.412 7.287 1.00 95.00 122 ALA A O 1
ATOM 959 N N . MET A 1 123 ? -5.204 -0.537 6.246 1.00 95.62 123 MET A N 1
ATOM 960 C CA . MET A 1 123 ? -5.742 -1.176 7.451 1.00 95.62 123 MET A CA 1
ATOM 961 C C . MET A 1 123 ? -4.798 -2.238 8.021 1.00 95.62 123 MET A C 1
ATOM 963 O O . MET A 1 123 ? -4.599 -2.282 9.231 1.00 95.62 123 MET A O 1
ATOM 967 N N . GLU A 1 124 ? -4.178 -3.061 7.178 1.00 93.81 124 GLU A N 1
ATOM 968 C CA . GLU A 1 124 ? -3.205 -4.073 7.601 1.00 93.81 124 GLU A CA 1
ATOM 969 C C . GLU A 1 124 ? -1.953 -3.444 8.224 1.00 93.81 124 GLU A C 1
ATOM 971 O O . GLU A 1 124 ? -1.502 -3.913 9.268 1.00 93.81 124 GLU A O 1
ATOM 976 N N . ARG A 1 125 ? -1.434 -2.340 7.669 1.00 93.25 125 ARG A N 1
ATOM 977 C CA . ARG A 1 125 ? -0.305 -1.611 8.281 1.00 93.25 125 ARG A CA 1
ATOM 978 C C . ARG A 1 125 ? -0.644 -1.074 9.672 1.00 93.25 125 ARG A C 1
ATOM 980 O O . ARG A 1 125 ? 0.197 -1.127 10.562 1.00 93.25 125 ARG A O 1
ATOM 987 N N . LEU A 1 126 ? -1.859 -0.555 9.857 1.00 92.19 126 LEU A N 1
ATOM 988 C CA . LEU A 1 126 ? -2.286 0.059 11.118 1.00 92.19 126 LEU A CA 1
ATOM 989 C C . LEU A 1 126 ? -2.743 -0.958 12.175 1.00 92.19 126 LEU A C 1
ATOM 991 O O . LEU A 1 126 ? -2.545 -0.741 13.371 1.00 92.19 126 LEU A O 1
ATOM 995 N N . TYR A 1 127 ? -3.399 -2.035 11.743 1.00 91.44 127 TYR A N 1
ATOM 996 C CA . TYR A 1 127 ? -4.192 -2.910 12.610 1.00 91.44 127 TYR A CA 1
ATOM 997 C C . TYR A 1 127 ? -4.019 -4.409 12.320 1.00 91.44 127 TYR A C 1
ATOM 999 O O . TYR A 1 127 ? -4.631 -5.217 13.008 1.00 91.44 127 TYR A O 1
ATOM 1007 N N . GLY A 1 128 ? -3.207 -4.807 11.334 1.00 83.12 128 GLY A N 1
ATOM 1008 C CA . GLY A 1 128 ? -3.051 -6.209 10.917 1.00 83.12 128 GLY A CA 1
ATOM 1009 C C . GLY A 1 128 ? -2.287 -7.108 11.896 1.00 83.12 128 GLY A C 1
ATOM 1010 O O . GLY A 1 128 ? -2.371 -8.323 11.780 1.00 83.12 128 GLY A O 1
ATOM 1011 N N . ASN A 1 129 ? -1.578 -6.529 12.871 1.00 64.06 129 ASN A N 1
ATOM 1012 C CA . ASN A 1 129 ? -0.785 -7.255 13.873 1.00 64.06 129 ASN A CA 1
ATOM 1013 C C . ASN A 1 129 ? -1.425 -7.235 15.277 1.00 64.06 129 ASN A C 1
ATOM 1015 O O . ASN A 1 129 ? -0.715 -7.065 16.271 1.00 64.06 129 ASN A O 1
ATOM 1019 N N . LYS A 1 130 ? -2.752 -7.355 15.378 1.00 49.66 130 LYS A N 1
ATOM 1020 C CA . LYS A 1 130 ? -3.465 -7.462 16.661 1.00 49.66 130 LYS A CA 1
ATOM 1021 C C . LYS A 1 130 ? -4.285 -8.735 16.759 1.00 49.66 130 LYS 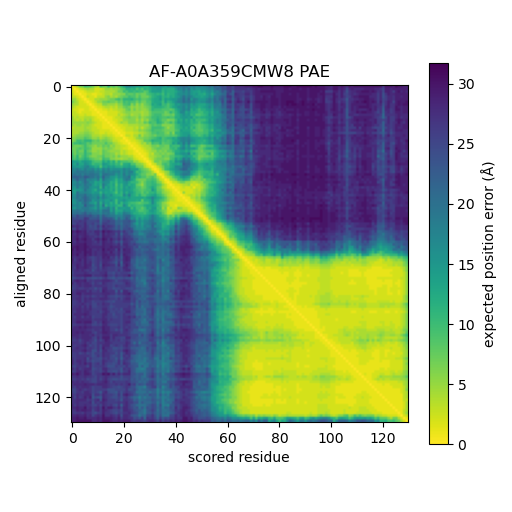A C 1
ATOM 1023 O O . LYS A 1 130 ? -4.933 -9.085 15.752 1.00 49.66 130 LYS A O 1
#

pLDDT: mean 77.47, std 17.62, range [42.12, 97.25]

Nearest PDB structures (foldseek):
  2y35-assembly1_A  TM=4.817E-01  e=2.837E-01  Drosophila melanogaster
  1w7p-assembly1_A  TM=3.732E-01  e=3.975E+00  Saccharomyces cerevisiae
  4hcs-assembly1_A  TM=4.373E-01  e=7.452E+00  Danio rerio
  9g6k-assembly1_Lk  TM=3.201E-01  e=4.799E+00  Toxoplasma gondii
  2x6g-assembly1_Q  TM=2.051E-01  e=3.505E+00  Homo sapiens

Mean predicted aligned error: 16.38 Å

Foldseek 3Di:
DWDDDDPPDTHDDPPDDDDDDPPDDDWDADPVPRDTWDWDADPVRDIDTDDPPDDPPPPVVCVVVVVVVQKDWLVRLCVVQVHDSCVVVVLCVVQPPDPDRLDDEPPAWYDDPPIIMGGNVSSCVVRVPD